Protein AF-A0A841F912-F1 (afdb_monomer)

Structure (mmCIF, N/CA/C/O backbone):
data_AF-A0A841F912-F1
#
_entry.id   AF-A0A841F912-F1
#
loop_
_atom_site.group_PDB
_atom_site.id
_atom_site.type_symbol
_atom_site.label_atom_id
_atom_site.label_alt_id
_atom_site.label_comp_id
_atom_site.label_asym_id
_atom_site.label_entity_id
_atom_site.label_seq_id
_atom_site.pdbx_PDB_ins_code
_atom_site.Cartn_x
_atom_site.Cartn_y
_atom_site.Cartn_z
_atom_site.occupancy
_atom_site.B_iso_or_equiv
_atom_site.auth_seq_id
_atom_site.auth_comp_id
_atom_site.auth_asym_id
_atom_site.auth_atom_id
_atom_site.pdbx_PDB_model_num
ATOM 1 N N . MET A 1 1 ? 6.051 -10.716 9.346 1.00 58.06 1 MET A N 1
ATOM 2 C CA . MET A 1 1 ? 5.480 -9.990 8.203 1.00 58.06 1 MET A CA 1
ATOM 3 C C . MET A 1 1 ? 5.192 -8.610 8.708 1.00 58.06 1 MET A C 1
ATOM 5 O O . MET A 1 1 ? 4.258 -8.440 9.481 1.00 58.06 1 MET A O 1
ATOM 9 N N . ASN A 1 2 ? 6.112 -7.705 8.409 1.00 71.25 2 ASN A N 1
ATOM 10 C CA . ASN A 1 2 ? 6.220 -6.432 9.113 1.00 71.25 2 ASN A CA 1
ATOM 11 C C . ASN A 1 2 ? 5.974 -5.250 8.165 1.00 71.25 2 ASN A C 1
ATOM 13 O O . ASN A 1 2 ? 5.731 -4.147 8.645 1.00 71.25 2 ASN A O 1
ATOM 17 N N . SER A 1 3 ? 5.999 -5.523 6.855 1.00 88.19 3 SER A N 1
ATOM 18 C CA . SER A 1 3 ? 5.771 -4.593 5.761 1.00 88.19 3 SER A CA 1
ATOM 19 C C . SER A 1 3 ? 4.832 -5.208 4.707 1.00 88.19 3 SER A C 1
ATOM 21 O O . SER A 1 3 ? 4.816 -6.430 4.503 1.00 88.19 3 SER A O 1
ATOM 23 N N . ILE A 1 4 ? 4.045 -4.345 4.065 1.00 94.56 4 ILE A N 1
ATOM 24 C CA . ILE A 1 4 ? 3.377 -4.557 2.780 1.00 94.56 4 ILE A CA 1
ATOM 25 C C . ILE A 1 4 ? 3.972 -3.552 1.793 1.00 94.56 4 ILE A C 1
ATOM 27 O O . ILE A 1 4 ? 3.880 -2.346 2.015 1.00 94.56 4 ILE A O 1
ATOM 31 N N . ILE A 1 5 ? 4.521 -4.040 0.686 1.00 97.00 5 ILE A N 1
ATOM 32 C CA . ILE A 1 5 ? 5.201 -3.227 -0.323 1.00 97.00 5 ILE A CA 1
ATOM 33 C C . ILE A 1 5 ? 4.323 -3.163 -1.569 1.00 97.00 5 ILE A C 1
ATOM 35 O O . ILE A 1 5 ? 3.805 -4.183 -2.026 1.00 97.00 5 ILE A O 1
ATOM 39 N N . ILE A 1 6 ? 4.153 -1.974 -2.142 1.00 97.69 6 ILE A N 1
ATOM 40 C CA . ILE A 1 6 ? 3.497 -1.815 -3.443 1.00 97.69 6 ILE A CA 1
ATOM 41 C C . ILE A 1 6 ? 4.567 -1.504 -4.477 1.00 97.69 6 ILE A C 1
ATOM 43 O O . ILE A 1 6 ? 5.243 -0.472 -4.419 1.00 97.69 6 ILE A O 1
ATOM 47 N N . LEU A 1 7 ? 4.699 -2.426 -5.424 1.00 97.62 7 LEU A N 1
ATOM 48 C CA . LEU A 1 7 ? 5.585 -2.302 -6.563 1.00 97.62 7 LEU A CA 1
ATOM 49 C C . LEU A 1 7 ? 4.854 -1.532 -7.661 1.00 97.62 7 LEU A C 1
ATOM 51 O O . LEU A 1 7 ? 3.793 -1.963 -8.122 1.00 97.62 7 LEU A O 1
ATOM 55 N N . LYS A 1 8 ? 5.435 -0.411 -8.091 1.00 97.31 8 LYS A N 1
ATOM 56 C CA . LYS A 1 8 ? 4.968 0.358 -9.253 1.00 97.31 8 LYS A CA 1
ATOM 57 C C . LYS A 1 8 ? 5.970 0.228 -10.390 1.00 97.31 8 LYS A C 1
ATOM 59 O O . LYS A 1 8 ? 7.159 0.012 -10.146 1.00 97.31 8 LYS A O 1
ATOM 64 N N . LYS A 1 9 ? 5.499 0.425 -11.621 1.00 95.69 9 LYS A N 1
ATOM 65 C CA . LYS A 1 9 ? 6.387 0.670 -12.763 1.00 95.69 9 LYS A CA 1
ATOM 66 C C . LYS A 1 9 ? 7.152 1.980 -12.548 1.00 95.69 9 LYS A C 1
ATOM 68 O O . LYS A 1 9 ? 6.556 2.964 -12.115 1.00 95.69 9 LYS A O 1
ATOM 73 N N . ILE A 1 10 ? 8.447 1.996 -12.856 1.00 95.00 10 ILE A N 1
ATOM 74 C CA . ILE A 1 10 ? 9.313 3.184 -12.865 1.00 95.00 10 ILE A CA 1
ATOM 75 C C . ILE A 1 10 ? 8.825 4.141 -13.959 1.00 95.00 10 ILE A C 1
ATOM 77 O O . ILE A 1 10 ? 8.721 5.352 -13.744 1.00 95.00 10 ILE A O 1
ATOM 81 N N . GLU A 1 11 ? 8.469 3.601 -15.128 1.00 91.38 11 GLU A N 1
ATOM 82 C CA . GLU A 1 11 ? 7.845 4.368 -16.203 1.00 91.38 11 GLU A CA 1
ATOM 83 C C . GLU A 1 11 ? 6.542 5.041 -15.727 1.00 91.38 11 GLU A C 1
ATOM 85 O O . GLU A 1 11 ? 5.613 4.395 -15.249 1.00 91.38 11 GLU A O 1
ATOM 90 N N . HIS A 1 12 ? 6.489 6.369 -15.870 1.00 85.69 12 HIS A N 1
ATOM 91 C CA . HIS A 1 12 ? 5.384 7.236 -15.433 1.00 85.69 12 HIS A CA 1
ATOM 92 C C . HIS A 1 12 ? 5.119 7.290 -13.914 1.00 85.69 12 HIS A C 1
ATOM 94 O O . HIS A 1 12 ? 4.101 7.858 -13.503 1.00 85.69 12 HIS A O 1
ATOM 100 N N . TYR A 1 13 ? 6.025 6.787 -13.069 1.00 95.12 13 TYR A N 1
ATOM 101 C CA . TYR A 1 13 ? 5.919 6.997 -11.627 1.00 95.12 13 TYR A CA 1
ATOM 102 C C . TYR A 1 13 ? 6.031 8.483 -11.258 1.00 95.12 13 TYR A C 1
ATOM 104 O O . TYR A 1 13 ? 6.940 9.190 -11.693 1.00 95.12 13 TYR A O 1
ATOM 112 N N . VAL A 1 14 ? 5.113 8.939 -10.406 1.00 94.19 14 VAL A N 1
ATOM 113 C CA . VAL A 1 14 ? 5.122 10.271 -9.793 1.00 94.19 14 VAL A CA 1
ATOM 114 C C . VAL A 1 14 ? 4.802 10.087 -8.304 1.00 94.19 14 VAL A C 1
ATOM 116 O O . VAL A 1 14 ? 3.692 9.634 -7.998 1.00 94.19 14 VAL A O 1
ATOM 119 N N . PRO A 1 15 ? 5.722 10.417 -7.376 1.00 94.56 15 PRO A N 1
ATOM 120 C CA . PRO A 1 15 ? 5.509 10.219 -5.941 1.00 94.56 15 PRO A CA 1
ATOM 121 C C . PRO A 1 15 ? 4.244 10.907 -5.423 1.00 94.56 15 PRO A C 1
ATOM 123 O O . PRO A 1 15 ? 3.453 10.300 -4.701 1.00 94.56 15 PRO A O 1
ATOM 126 N N . GLU A 1 16 ? 3.999 12.149 -5.847 1.00 93.31 16 GLU A N 1
ATOM 127 C CA . GLU A 1 16 ? 2.818 12.938 -5.486 1.00 93.31 16 GLU A CA 1
ATOM 128 C C . GLU A 1 16 ? 1.522 12.212 -5.852 1.00 93.31 16 GLU A C 1
ATOM 130 O O . GLU A 1 16 ? 0.616 12.116 -5.024 1.00 93.31 16 GLU A O 1
ATOM 135 N N . LYS A 1 17 ? 1.462 11.625 -7.055 1.00 94.88 17 LYS A N 1
ATOM 136 C CA . LYS A 1 17 ? 0.311 10.832 -7.497 1.00 94.88 17 LYS A CA 1
ATOM 137 C C . LYS A 1 17 ? 0.136 9.593 -6.617 1.00 94.88 17 LYS A C 1
ATOM 139 O O . LYS A 1 17 ? -0.973 9.324 -6.176 1.00 94.88 17 LYS A O 1
ATOM 144 N N . ALA A 1 18 ? 1.214 8.879 -6.289 1.00 95.06 18 ALA A N 1
ATOM 145 C CA . ALA A 1 18 ? 1.135 7.709 -5.413 1.00 95.06 18 ALA A CA 1
ATOM 146 C C . ALA A 1 18 ? 0.587 8.051 -4.009 1.00 95.06 18 ALA A C 1
ATOM 148 O O . ALA A 1 18 ? -0.163 7.263 -3.430 1.00 95.06 18 ALA A O 1
ATOM 149 N N . ILE A 1 19 ? 0.888 9.249 -3.495 1.00 95.88 19 ILE A N 1
ATOM 150 C CA . ILE A 1 19 ? 0.336 9.788 -2.240 1.00 95.88 19 ILE A CA 1
ATOM 151 C C . ILE A 1 19 ? -1.149 10.163 -2.385 1.00 95.88 19 ILE A C 1
ATOM 153 O O . ILE A 1 19 ? -1.934 9.952 -1.456 1.00 95.88 19 ILE A O 1
ATOM 157 N N . GLU A 1 20 ? -1.557 10.729 -3.522 1.00 96.56 20 GLU A N 1
ATOM 158 C CA . GLU A 1 20 ? -2.967 11.010 -3.833 1.00 96.56 20 GLU A CA 1
ATOM 159 C C . GLU A 1 20 ? -3.788 9.717 -3.958 1.00 96.56 20 GLU A C 1
ATOM 161 O O . GLU A 1 20 ? -4.859 9.616 -3.350 1.00 96.56 20 GLU A O 1
ATOM 166 N N . ASP A 1 21 ? -3.253 8.708 -4.649 1.00 96.31 21 ASP A N 1
ATOM 167 C CA . ASP A 1 21 ? -3.828 7.365 -4.768 1.00 96.31 21 ASP A CA 1
ATOM 168 C C . ASP A 1 21 ? -4.000 6.725 -3.372 1.00 96.31 21 ASP A C 1
ATOM 170 O O . ASP A 1 21 ? -5.076 6.211 -3.055 1.00 96.31 21 ASP A O 1
ATOM 174 N N . PHE A 1 22 ? -2.996 6.845 -2.487 1.00 94.62 22 PHE A N 1
ATOM 175 C CA . PHE A 1 22 ? -3.077 6.421 -1.077 1.00 94.62 22 PHE A CA 1
ATOM 176 C C . PHE A 1 22 ? -4.207 7.117 -0.312 1.00 94.62 22 PHE A C 1
ATOM 178 O O . PHE A 1 22 ? -5.027 6.458 0.328 1.00 94.62 22 PHE A O 1
ATOM 185 N N . LYS A 1 23 ? -4.283 8.451 -0.376 1.00 97.56 23 LYS A N 1
ATOM 186 C CA . LYS A 1 23 ? -5.322 9.227 0.327 1.00 97.56 23 LYS A CA 1
ATOM 187 C C . LYS A 1 23 ? -6.725 8.842 -0.143 1.00 97.56 23 LYS A C 1
ATOM 189 O O . LYS A 1 23 ? -7.624 8.688 0.680 1.00 97.56 23 LYS A O 1
ATOM 194 N N . LYS A 1 24 ? -6.898 8.648 -1.451 1.00 98.31 24 LYS A N 1
ATOM 195 C CA . LYS A 1 24 ? -8.163 8.246 -2.078 1.00 98.31 24 LYS A CA 1
ATOM 196 C C . LYS A 1 24 ? -8.573 6.818 -1.700 1.00 98.31 24 LYS A C 1
ATOM 198 O O . LYS A 1 24 ? -9.746 6.580 -1.418 1.00 98.31 24 LYS A O 1
ATOM 203 N N . ALA A 1 25 ? -7.624 5.882 -1.662 1.00 98.19 25 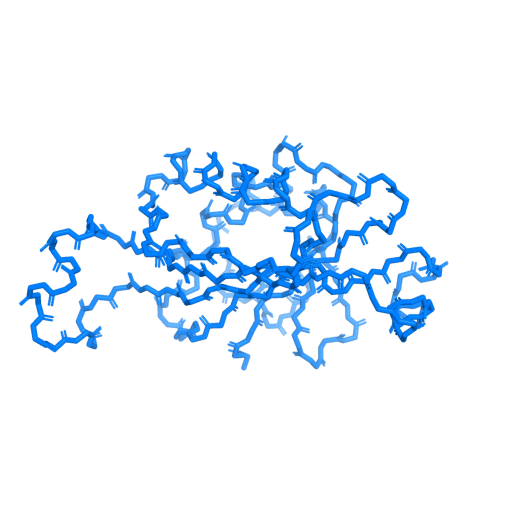ALA A N 1
ATOM 204 C CA . ALA A 1 25 ? -7.861 4.512 -1.207 1.00 98.19 25 ALA A CA 1
ATOM 205 C C . ALA A 1 25 ? -8.245 4.465 0.281 1.00 98.19 25 ALA A C 1
ATOM 207 O O . ALA A 1 25 ? -9.188 3.768 0.652 1.00 98.19 25 ALA A O 1
ATOM 208 N N . ALA A 1 26 ? -7.572 5.257 1.121 1.00 98.06 26 ALA A N 1
ATOM 209 C CA . ALA A 1 26 ? -7.879 5.375 2.543 1.00 98.06 26 ALA A CA 1
ATOM 210 C C . ALA A 1 26 ? -9.298 5.925 2.785 1.00 98.06 26 ALA A C 1
ATOM 212 O O . ALA A 1 26 ? -10.073 5.298 3.506 1.00 98.06 26 ALA A O 1
ATOM 213 N N . ASP A 1 27 ? -9.681 7.019 2.117 1.00 98.12 27 ASP A N 1
ATOM 214 C CA . ASP A 1 27 ? -11.025 7.612 2.212 1.00 98.12 27 ASP A CA 1
ATOM 215 C C . ASP A 1 27 ? -12.134 6.613 1.826 1.00 98.12 27 ASP A C 1
ATOM 217 O O . ASP A 1 27 ? -13.052 6.355 2.614 1.00 98.12 27 ASP A O 1
ATOM 221 N N . LYS A 1 28 ? -11.986 5.951 0.667 1.00 98.38 28 LYS A N 1
ATOM 222 C CA . LYS A 1 28 ? -12.876 4.862 0.220 1.00 98.38 28 LYS A CA 1
ATOM 223 C C . LYS A 1 28 ? -12.960 3.715 1.226 1.00 98.38 28 LYS A C 1
ATOM 225 O O . LYS A 1 28 ? -14.035 3.157 1.432 1.00 98.38 28 LYS A O 1
ATOM 230 N N . ALA A 1 29 ? -11.838 3.362 1.851 1.00 97.94 29 ALA A N 1
ATOM 231 C CA . ALA A 1 29 ? -11.770 2.301 2.848 1.00 97.94 29 ALA A CA 1
ATOM 232 C C . ALA A 1 29 ? -12.291 2.737 4.229 1.00 97.94 29 ALA A C 1
ATOM 234 O O . ALA A 1 29 ? -12.344 1.896 5.128 1.00 97.94 29 ALA A O 1
ATOM 235 N N . HIS A 1 30 ? -12.692 4.002 4.410 1.00 97.69 30 HIS A N 1
ATOM 236 C CA . HIS A 1 30 ? -13.020 4.631 5.695 1.00 97.69 30 HIS A CA 1
ATOM 237 C C . HIS A 1 30 ? -11.867 4.540 6.709 1.00 97.69 30 HIS A C 1
ATOM 239 O O . HIS A 1 30 ? -12.046 4.113 7.851 1.00 97.69 30 HIS A O 1
ATOM 245 N N . ILE A 1 31 ? -10.673 4.912 6.249 1.00 97.88 31 ILE A N 1
ATOM 246 C CA . ILE A 1 31 ? -9.410 4.941 6.989 1.00 97.88 31 ILE A CA 1
ATOM 247 C C . ILE A 1 31 ? -8.817 6.344 6.841 1.00 97.88 31 ILE A C 1
ATOM 249 O O . ILE A 1 31 ? -8.796 6.921 5.755 1.00 97.88 31 ILE A O 1
ATOM 253 N N . TYR A 1 32 ? -8.319 6.913 7.932 1.00 98.19 32 TYR A N 1
ATOM 254 C CA . TYR A 1 32 ? -7.740 8.248 7.929 1.00 98.19 32 TYR A CA 1
ATOM 255 C C . TYR A 1 32 ? -6.282 8.200 7.463 1.00 98.19 32 TYR A C 1
ATOM 257 O O . TYR A 1 32 ? -5.446 7.568 8.105 1.00 98.19 32 TYR A O 1
ATOM 265 N N . CYS A 1 33 ? -5.965 8.898 6.369 1.00 97.94 33 CYS A N 1
ATOM 266 C CA . CYS A 1 33 ? -4.590 9.162 5.942 1.00 97.94 33 CYS A CA 1
ATOM 267 C C . CYS A 1 33 ? -4.122 10.495 6.552 1.00 97.94 33 CYS A C 1
ATOM 269 O O . CYS A 1 33 ? -4.539 11.571 6.118 1.00 97.94 33 CYS A O 1
ATOM 271 N N . ILE A 1 34 ? -3.302 10.415 7.599 1.00 97.75 34 ILE A N 1
ATOM 272 C CA . ILE A 1 34 ? -2.922 11.524 8.488 1.00 97.75 34 ILE A CA 1
ATOM 273 C C . ILE A 1 34 ? -1.404 11.659 8.600 1.00 97.75 34 ILE A C 1
ATOM 275 O O . ILE A 1 34 ? -0.659 10.777 8.170 1.00 97.75 34 ILE A O 1
ATOM 279 N N . LEU A 1 35 ? -0.935 12.762 9.194 1.00 96.75 35 LEU A N 1
ATOM 280 C CA . LEU A 1 35 ? 0.487 13.025 9.455 1.00 96.75 35 LEU A CA 1
ATOM 281 C C . LEU A 1 35 ? 1.386 13.000 8.205 1.00 96.75 35 LEU A C 1
ATOM 283 O O . LEU A 1 35 ? 2.597 12.842 8.338 1.00 96.75 35 LEU A O 1
ATOM 287 N N . VAL A 1 36 ? 0.812 13.169 7.008 1.00 97.31 36 VAL A N 1
ATOM 288 C CA . VAL A 1 36 ? 1.548 13.083 5.739 1.00 97.31 36 VAL A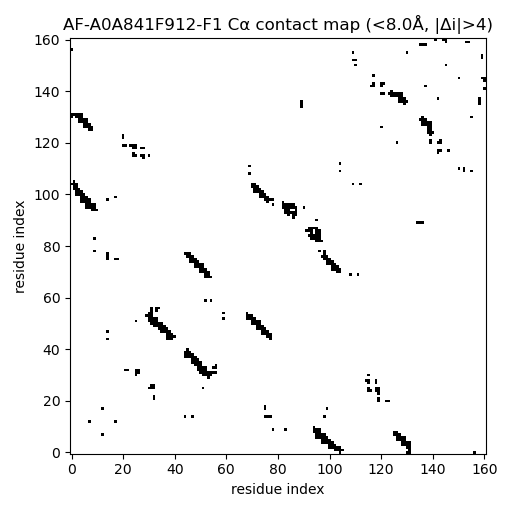 CA 1
ATOM 289 C C . VAL A 1 36 ? 2.573 14.215 5.641 1.00 97.31 36 VAL A C 1
ATOM 291 O O . VAL A 1 36 ? 2.201 15.391 5.626 1.00 97.31 36 VAL A O 1
ATOM 294 N N . LYS A 1 37 ? 3.858 13.867 5.541 1.00 96.62 37 LYS A N 1
ATOM 295 C CA . LYS A 1 37 ? 4.977 14.807 5.373 1.00 96.62 37 LYS A CA 1
ATOM 296 C C . LYS A 1 37 ? 5.769 14.436 4.134 1.00 96.62 37 LYS A C 1
ATOM 298 O O . LYS A 1 37 ? 6.137 13.281 3.961 1.00 96.62 37 LYS A O 1
ATOM 303 N N . LEU A 1 38 ? 6.061 15.430 3.304 1.00 95.62 38 LEU A N 1
ATOM 304 C CA . LEU A 1 38 ? 6.829 15.267 2.074 1.00 95.62 38 LEU A CA 1
ATOM 305 C C . LEU A 1 38 ? 8.137 16.046 2.194 1.00 95.62 38 LEU A C 1
ATOM 307 O O . LEU A 1 38 ? 8.145 17.174 2.698 1.00 95.62 38 LEU A O 1
ATOM 311 N N . LYS A 1 39 ? 9.239 15.447 1.747 1.00 96.00 39 LYS A N 1
ATOM 312 C CA . LYS A 1 39 ? 10.578 16.031 1.789 1.00 96.00 39 LYS A CA 1
ATOM 313 C C . LYS A 1 39 ? 11.075 16.273 0.369 1.00 96.00 39 LYS A C 1
ATOM 315 O O . LYS A 1 39 ? 11.072 15.361 -0.452 1.00 96.00 39 LYS A O 1
ATOM 320 N N . TYR A 1 40 ? 11.564 17.484 0.129 1.00 95.56 40 TYR A N 1
ATOM 321 C CA . TYR A 1 40 ? 12.089 17.937 -1.156 1.00 95.56 40 TYR A CA 1
ATOM 322 C C . TYR A 1 40 ? 13.494 18.531 -0.998 1.00 95.56 40 TYR A C 1
ATOM 324 O O . TYR A 1 40 ? 13.849 19.014 0.081 1.00 95.56 40 TYR A O 1
ATOM 332 N N . ASP A 1 41 ? 14.264 18.518 -2.082 1.00 93.81 41 ASP A N 1
ATOM 333 C CA . ASP A 1 41 ? 15.479 19.312 -2.278 1.00 93.81 41 ASP A CA 1
ATOM 334 C C . ASP A 1 41 ? 15.282 20.199 -3.518 1.00 93.81 41 ASP A C 1
ATOM 336 O O . ASP A 1 41 ? 15.307 19.730 -4.657 1.00 93.81 41 ASP A O 1
ATOM 340 N N . GLY A 1 42 ? 14.958 21.476 -3.294 1.00 93.19 42 GLY A N 1
ATOM 341 C CA . GLY A 1 42 ? 14.383 22.327 -4.339 1.00 93.19 42 GLY A CA 1
ATOM 342 C C . GLY A 1 42 ? 13.056 21.749 -4.846 1.00 93.19 42 GLY A C 1
ATOM 343 O O . GLY A 1 42 ? 12.166 21.470 -4.046 1.00 93.19 42 GLY A O 1
ATOM 344 N N . ASP A 1 43 ? 12.954 21.541 -6.159 1.00 90.19 43 ASP A N 1
ATOM 345 C CA . ASP A 1 43 ? 11.795 20.908 -6.809 1.00 90.19 43 ASP A CA 1
ATOM 346 C C . ASP A 1 43 ? 11.904 19.365 -6.870 1.00 90.19 43 ASP A C 1
ATOM 348 O O . ASP A 1 43 ? 10.990 18.695 -7.347 1.00 90.19 43 ASP A O 1
ATOM 352 N N . MET A 1 44 ? 13.015 18.769 -6.412 1.00 90.50 44 MET A N 1
ATOM 353 C CA . MET A 1 44 ? 13.226 17.317 -6.447 1.00 90.50 44 MET A CA 1
ATOM 354 C C . MET A 1 44 ? 12.614 16.645 -5.213 1.00 90.50 44 MET A C 1
ATOM 356 O O . MET A 1 44 ? 13.043 16.894 -4.086 1.00 90.50 44 MET A O 1
ATOM 360 N N . PHE A 1 45 ? 11.654 15.742 -5.418 1.00 93.75 45 PHE A N 1
ATOM 361 C CA . PHE A 1 45 ? 11.133 14.878 -4.356 1.00 93.75 45 PHE A CA 1
ATOM 362 C C . PHE A 1 45 ? 12.231 13.946 -3.816 1.00 93.75 45 PHE A C 1
ATOM 364 O O . PHE A 1 45 ? 12.964 13.315 -4.582 1.00 93.75 45 PHE A O 1
ATOM 371 N N . LEU A 1 46 ? 12.336 13.845 -2.489 1.00 93.25 46 LEU A N 1
ATOM 372 C CA . LEU A 1 46 ? 13.256 12.931 -1.807 1.00 93.25 46 LEU A CA 1
ATOM 373 C C . LEU A 1 46 ? 12.527 11.708 -1.247 1.00 93.25 46 LEU A C 1
ATOM 375 O O . LEU A 1 46 ? 12.929 10.581 -1.507 1.00 93.25 46 LEU A O 1
ATOM 379 N N . THR A 1 47 ? 11.494 11.938 -0.437 1.00 95.19 47 THR A N 1
ATOM 380 C CA . THR A 1 47 ? 10.720 10.892 0.247 1.00 95.19 47 THR A CA 1
ATOM 381 C C . THR A 1 47 ? 9.439 11.492 0.830 1.00 95.19 47 THR A C 1
ATOM 383 O O . THR A 1 47 ? 9.378 12.695 1.110 1.00 95.19 47 THR A O 1
ATOM 386 N N . GLY A 1 48 ? 8.419 10.663 1.024 1.00 96.25 48 GLY A N 1
ATOM 387 C CA . GLY A 1 48 ? 7.218 10.993 1.779 1.00 96.25 48 GLY A CA 1
ATOM 388 C C . GLY A 1 48 ? 6.987 9.972 2.884 1.00 96.25 48 GLY A C 1
ATOM 389 O O . GLY A 1 48 ? 7.291 8.800 2.715 1.00 96.25 48 GLY A O 1
ATOM 390 N N . GLU A 1 49 ? 6.414 10.406 3.997 1.00 97.38 49 GLU A N 1
ATOM 391 C CA . GLU A 1 49 ? 5.962 9.536 5.086 1.00 97.38 49 GLU A CA 1
ATOM 392 C C . GLU A 1 49 ? 4.522 9.894 5.471 1.00 97.38 49 GLU A C 1
ATOM 394 O O . GLU A 1 49 ? 4.062 11.019 5.240 1.00 97.38 49 GLU A O 1
ATOM 399 N N . GLY A 1 50 ? 3.801 8.962 6.087 1.00 97.25 50 GLY A N 1
ATOM 400 C CA . GLY A 1 50 ? 2.469 9.214 6.626 1.00 97.25 50 GLY A CA 1
ATOM 401 C C . GLY A 1 50 ? 1.965 8.102 7.537 1.00 97.25 50 GLY A C 1
ATOM 402 O O . GLY A 1 50 ? 2.689 7.180 7.916 1.00 97.25 50 GLY A O 1
ATOM 403 N N . THR A 1 51 ? 0.702 8.203 7.941 1.00 97.19 51 THR A N 1
ATOM 404 C CA . THR A 1 51 ? 0.045 7.213 8.798 1.00 97.19 51 THR A CA 1
ATOM 405 C C . THR A 1 51 ? -1.371 6.936 8.305 1.00 97.19 51 THR A C 1
ATOM 407 O O . THR A 1 51 ? -2.141 7.862 8.057 1.00 97.19 51 THR A O 1
ATOM 410 N N . LEU A 1 52 ? -1.719 5.658 8.180 1.00 97.31 52 LEU A N 1
ATOM 411 C CA . LEU A 1 52 ? -3.091 5.178 8.024 1.00 97.31 52 LEU A CA 1
ATOM 412 C C . LEU A 1 52 ? -3.628 4.841 9.419 1.00 97.31 52 LEU A C 1
ATOM 414 O O . LEU A 1 52 ? -2.953 4.130 10.155 1.00 97.31 52 LEU A O 1
ATOM 418 N N . SER A 1 53 ? -4.805 5.329 9.813 1.00 96.75 53 SER A N 1
ATOM 419 C CA . SER A 1 53 ? -5.372 5.066 11.147 1.00 96.75 53 SER A CA 1
ATOM 420 C C . SER A 1 53 ? -6.894 4.930 11.134 1.00 96.75 53 SER A C 1
ATOM 422 O O . SER A 1 53 ? -7.573 5.462 10.258 1.00 96.75 53 SER A O 1
ATOM 424 N N . GLU A 1 54 ? -7.452 4.223 12.119 1.00 96.50 54 GLU A N 1
ATOM 425 C CA . GLU A 1 54 ? -8.907 4.143 12.326 1.00 96.50 54 GLU A CA 1
ATOM 426 C C . GLU A 1 54 ? -9.521 5.424 12.926 1.00 96.50 54 GLU A C 1
ATOM 428 O O . GLU A 1 54 ? -10.743 5.554 12.963 1.00 96.50 54 GLU A O 1
ATOM 433 N N . VAL A 1 55 ? -8.693 6.385 13.358 1.00 97.19 55 VAL A N 1
ATOM 434 C CA 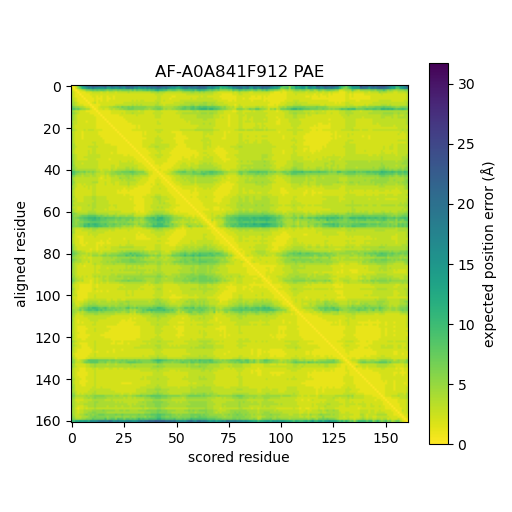. VAL A 1 55 ? -9.121 7.678 13.918 1.00 97.19 55 VAL A CA 1
ATOM 435 C C . VAL A 1 55 ? -8.458 8.870 13.219 1.00 97.19 55 VAL A C 1
ATOM 437 O O . VAL A 1 55 ? -7.382 8.747 12.636 1.00 97.19 55 VAL A O 1
ATOM 440 N N . ASP A 1 56 ? -9.095 10.042 13.304 1.00 97.50 56 ASP A N 1
ATOM 441 C CA . ASP A 1 56 ? -8.573 11.289 12.735 1.00 97.50 56 ASP A CA 1
ATOM 442 C C . ASP A 1 56 ? -7.273 11.776 13.404 1.00 97.50 56 ASP A C 1
ATOM 444 O O . ASP A 1 56 ? -6.857 11.291 14.455 1.00 97.50 56 ASP A O 1
ATOM 448 N N . GLU A 1 57 ? -6.617 12.780 12.813 1.00 97.44 57 GLU A N 1
ATOM 449 C CA . GLU A 1 57 ? -5.321 13.278 13.297 1.00 97.44 57 GLU A CA 1
ATOM 450 C C . GLU A 1 57 ? -5.378 13.940 14.690 1.00 97.44 57 GLU A C 1
ATOM 452 O O . GLU A 1 57 ? -4.344 14.057 15.351 1.00 97.44 57 GLU A O 1
ATOM 457 N N . PHE A 1 58 ? -6.554 14.394 15.135 1.00 97.19 58 PHE A N 1
ATOM 458 C CA . PHE A 1 58 ? -6.750 15.036 16.441 1.00 97.19 58 PHE A CA 1
ATOM 459 C C . PHE A 1 58 ? -6.976 14.014 17.569 1.00 97.19 58 PHE A C 1
ATOM 461 O O . PHE A 1 58 ? -6.614 14.258 18.726 1.00 97.19 58 PHE A O 1
ATOM 468 N N . THR A 1 59 ? -7.550 12.864 17.225 1.00 97.38 59 THR A N 1
ATOM 469 C CA . THR A 1 59 ? -7.793 11.709 18.101 1.00 97.38 59 THR A CA 1
ATOM 470 C C . THR A 1 59 ? -6.577 10.772 18.122 1.00 97.38 59 THR A C 1
ATOM 472 O O . THR A 1 59 ? -6.117 10.324 19.179 1.00 97.38 59 THR A O 1
ATOM 475 N N . PHE A 1 60 ? -5.915 10.610 16.974 1.00 96.81 60 PHE A N 1
ATOM 476 C CA . PHE A 1 60 ? -4.464 10.448 16.951 1.00 96.81 60 PHE A CA 1
ATOM 477 C C . PHE A 1 60 ? -3.802 11.698 17.568 1.00 96.81 60 PHE A C 1
ATOM 479 O O . PHE A 1 60 ? -4.472 12.660 17.903 1.00 96.81 60 PHE A O 1
ATOM 486 N N . LYS A 1 61 ? -2.493 11.696 17.841 1.00 96.00 61 LYS A N 1
ATOM 487 C CA . LYS A 1 61 ? -1.856 12.661 18.776 1.00 96.00 61 LYS A CA 1
ATOM 488 C C . LYS A 1 61 ? -2.414 12.601 20.219 1.00 96.00 61 LYS A C 1
ATOM 490 O O . LYS A 1 61 ? -1.662 12.154 21.072 1.00 96.00 61 LYS A O 1
ATOM 495 N N . SER A 1 62 ? -3.677 12.953 20.496 1.00 95.75 62 SER A N 1
ATOM 496 C CA . SER A 1 62 ? -4.245 13.084 21.859 1.00 95.75 62 SER A CA 1
ATOM 497 C C . SER A 1 62 ? -4.298 11.792 22.684 1.00 95.75 62 SER A C 1
ATOM 499 O O . SER A 1 62 ? -4.065 11.844 23.888 1.00 95.75 62 SER A O 1
ATOM 501 N N . VAL A 1 63 ? -4.558 10.633 22.068 1.00 94.38 63 VAL A N 1
ATOM 502 C CA . VAL A 1 63 ? -4.449 9.333 22.758 1.00 94.38 63 VAL A CA 1
ATOM 503 C C . VAL A 1 63 ? -2.991 9.072 23.163 1.00 94.38 63 VAL A C 1
ATOM 505 O O . VAL A 1 63 ? -2.143 8.908 22.287 1.00 94.38 63 VAL A O 1
ATOM 508 N N . GLU A 1 64 ? -2.700 9.002 24.464 1.00 89.94 64 GLU A N 1
ATOM 509 C CA . GLU A 1 64 ? -1.337 8.781 24.982 1.00 89.94 64 GLU A CA 1
ATOM 510 C C . GLU A 1 64 ? -0.775 7.407 24.589 1.00 89.94 64 GLU A C 1
ATOM 512 O O . GLU A 1 64 ? 0.355 7.305 24.112 1.00 89.94 64 GLU A O 1
ATOM 517 N N . ASN A 1 65 ? -1.575 6.348 24.749 1.00 89.44 65 ASN A N 1
ATOM 518 C CA . ASN A 1 65 ? -1.174 4.982 24.432 1.00 89.44 65 ASN A CA 1
ATOM 519 C C . ASN A 1 65 ? -1.682 4.549 23.050 1.00 89.44 65 ASN A C 1
ATOM 521 O O . ASN A 1 65 ? -2.858 4.241 22.873 1.00 89.44 65 ASN A O 1
ATOM 525 N N . LYS A 1 66 ? -0.783 4.485 22.064 1.00 89.25 66 LYS A N 1
ATOM 526 C CA . LYS A 1 66 ? -1.128 4.069 20.697 1.00 89.25 66 LYS A CA 1
ATOM 527 C C . LYS A 1 66 ? -1.336 2.559 20.521 1.00 89.25 66 LYS A C 1
ATOM 529 O O . LYS A 1 66 ? -1.763 2.171 19.440 1.00 89.25 66 LYS A O 1
ATOM 534 N N . SER A 1 67 ? -1.082 1.704 21.525 1.00 85.12 67 SER A N 1
ATOM 535 C CA . SER A 1 67 ? -1.301 0.249 21.369 1.00 85.12 67 SER A CA 1
ATOM 536 C C . SER A 1 67 ? -2.750 -0.112 21.061 1.00 85.12 67 SER A C 1
ATOM 538 O O . SER A 1 67 ? -2.992 -1.096 20.366 1.00 85.12 67 SER A O 1
ATOM 540 N N . ASP A 1 68 ? -3.675 0.701 21.570 1.00 86.56 68 ASP A N 1
ATOM 541 C CA . ASP A 1 68 ? -5.118 0.457 21.551 1.00 86.56 68 ASP A CA 1
ATOM 542 C C . ASP A 1 68 ? -5.778 0.984 20.263 1.00 86.56 68 ASP A C 1
ATOM 544 O O . ASP A 1 68 ? -6.984 0.832 20.086 1.00 86.56 68 ASP A O 1
ATOM 548 N N . LEU A 1 69 ? -4.987 1.606 19.377 1.00 92.31 69 LEU A N 1
ATOM 549 C CA . LEU A 1 69 ? -5.401 2.071 18.059 1.00 92.31 69 LEU A CA 1
ATOM 550 C C . LEU A 1 69 ? -4.818 1.176 16.965 1.00 92.31 69 LEU A C 1
ATOM 552 O O . LEU A 1 69 ? -3.634 0.820 16.993 1.00 92.31 69 LEU A O 1
ATOM 556 N N . LYS A 1 70 ? -5.628 0.923 15.941 1.00 94.56 70 LYS A N 1
ATOM 557 C CA . LYS A 1 70 ? -5.187 0.374 14.660 1.00 94.56 70 LYS A CA 1
ATOM 558 C C . LYS A 1 70 ? -4.593 1.488 13.813 1.00 94.56 70 LYS A C 1
ATOM 560 O O . LYS A 1 70 ? -5.277 2.455 13.450 1.00 94.56 70 LYS A O 1
ATOM 565 N N . TYR A 1 71 ? -3.308 1.366 13.510 1.00 95.12 71 TYR A N 1
ATOM 566 C CA . TYR A 1 71 ? -2.617 2.280 12.614 1.00 95.12 71 TYR A CA 1
ATOM 567 C C . TYR A 1 71 ? -1.395 1.621 11.975 1.00 95.12 71 TYR A C 1
ATOM 569 O O . TYR A 1 71 ? -0.780 0.735 12.559 1.00 95.12 71 TYR A O 1
ATOM 577 N N . PHE A 1 72 ? -1.027 2.117 10.799 1.00 95.50 72 PHE A N 1
ATOM 578 C CA . PHE A 1 72 ? 0.151 1.704 10.043 1.00 95.50 72 PHE A CA 1
ATOM 579 C C . PHE A 1 72 ? 0.918 2.952 9.624 1.00 95.50 72 PHE A C 1
ATOM 581 O O . PHE A 1 72 ? 0.303 3.964 9.274 1.00 95.50 72 PHE A O 1
ATOM 588 N N . THR A 1 73 ? 2.243 2.901 9.644 1.00 96.06 73 THR A N 1
ATOM 589 C CA . THR A 1 73 ? 3.065 3.934 8.998 1.00 96.06 73 THR A CA 1
ATOM 590 C C . THR A 1 73 ? 3.260 3.563 7.540 1.00 96.06 73 THR A C 1
ATOM 592 O O . THR A 1 73 ? 3.243 2.384 7.201 1.00 96.06 73 THR A O 1
ATOM 595 N N . PHE A 1 74 ? 3.433 4.550 6.668 1.00 97.06 74 PHE A N 1
ATOM 596 C CA . PHE A 1 74 ? 3.834 4.277 5.294 1.00 97.06 74 PHE A CA 1
ATOM 597 C C . PHE A 1 74 ? 4.901 5.251 4.817 1.00 97.06 74 PHE A C 1
ATOM 599 O O . PHE A 1 74 ? 4.904 6.416 5.221 1.00 97.06 74 PHE A O 1
ATOM 606 N N . ASN A 1 75 ? 5.758 4.763 3.928 1.00 97.06 75 ASN A N 1
ATOM 607 C CA . ASN A 1 75 ? 6.790 5.518 3.238 1.00 97.06 75 ASN A CA 1
ATOM 608 C C . ASN A 1 75 ? 6.493 5.539 1.732 1.00 97.06 75 ASN A C 1
ATOM 610 O O . ASN A 1 75 ? 5.945 4.587 1.174 1.00 97.06 75 ASN A O 1
ATOM 614 N N . VAL A 1 76 ? 6.854 6.641 1.081 1.00 97.06 76 VAL A N 1
ATOM 615 C CA . VAL A 1 76 ? 6.784 6.849 -0.366 1.00 97.06 76 VAL A CA 1
ATOM 616 C C . VAL A 1 76 ? 8.188 7.151 -0.855 1.00 97.06 76 VAL A C 1
ATOM 618 O O . VAL A 1 76 ? 8.794 8.159 -0.471 1.00 97.06 76 VAL A O 1
ATOM 621 N N . ASN A 1 77 ? 8.701 6.269 -1.699 1.00 95.25 77 ASN A N 1
ATOM 622 C CA . ASN A 1 77 ? 10.073 6.303 -2.168 1.00 95.25 77 ASN A CA 1
ATOM 623 C C . ASN A 1 77 ? 10.168 7.048 -3.500 1.00 95.25 77 ASN A C 1
ATOM 625 O O . ASN A 1 77 ? 9.222 7.090 -4.293 1.00 95.25 77 ASN A O 1
ATOM 629 N N . ARG A 1 78 ? 11.325 7.659 -3.747 1.00 94.62 78 ARG A N 1
ATOM 630 C CA . ARG A 1 78 ? 11.719 8.086 -5.093 1.00 94.62 78 ARG A CA 1
ATOM 631 C C . ARG A 1 78 ? 12.369 6.915 -5.829 1.00 94.62 78 ARG A C 1
ATOM 633 O O . ARG A 1 78 ? 12.783 5.948 -5.201 1.00 94.62 78 ARG A O 1
ATOM 640 N N . ILE A 1 79 ? 12.500 7.047 -7.143 1.00 94.62 79 ILE A N 1
ATOM 641 C CA . ILE A 1 79 ? 13.360 6.167 -7.939 1.00 94.62 79 ILE A CA 1
ATOM 642 C C . ILE A 1 79 ? 14.821 6.530 -7.633 1.00 94.62 79 ILE A C 1
ATOM 644 O O . ILE A 1 79 ? 15.188 7.708 -7.693 1.00 94.62 79 ILE A O 1
ATOM 648 N N . GLU A 1 80 ? 15.641 5.530 -7.324 1.00 91.94 80 GLU A N 1
ATOM 649 C CA . GLU A 1 80 ? 17.099 5.629 -7.168 1.00 91.94 80 GLU A CA 1
ATOM 650 C C . GLU A 1 80 ? 17.816 4.721 -8.193 1.00 91.94 80 GLU A C 1
ATOM 652 O O . GLU A 1 80 ? 17.170 4.038 -8.988 1.00 91.94 80 GLU A O 1
ATOM 657 N N . GLU A 1 81 ? 19.152 4.753 -8.251 1.00 88.25 81 GLU A N 1
ATOM 658 C CA . GLU A 1 81 ? 19.933 4.005 -9.262 1.00 88.25 81 GLU A CA 1
ATOM 659 C C . GLU A 1 81 ? 19.748 2.481 -9.142 1.00 88.25 81 GLU A C 1
ATOM 661 O O . GLU A 1 81 ? 19.717 1.777 -10.148 1.00 88.25 81 GLU A O 1
ATOM 666 N N . ASP A 1 82 ? 19.554 1.990 -7.919 1.00 89.88 82 ASP A N 1
ATOM 667 C CA . ASP A 1 82 ? 19.293 0.593 -7.567 1.00 89.88 82 ASP A CA 1
ATOM 668 C C . ASP A 1 82 ? 17.805 0.198 -7.643 1.00 89.88 82 ASP A C 1
ATOM 670 O O . ASP A 1 82 ? 17.457 -0.941 -7.342 1.00 89.88 82 ASP A O 1
ATOM 674 N N . SER A 1 83 ? 16.914 1.106 -8.065 1.00 93.50 83 SER A N 1
ATOM 675 C CA . SER A 1 83 ? 15.495 0.790 -8.289 1.00 93.50 83 SER A CA 1
ATOM 676 C C . SER A 1 83 ? 15.256 -0.047 -9.548 1.00 93.50 83 SER A C 1
ATOM 678 O O . SER A 1 83 ? 14.338 -0.867 -9.568 1.00 93.50 83 SER A O 1
ATOM 680 N N . LEU A 1 84 ? 16.071 0.136 -10.590 1.00 92.06 84 LEU A N 1
ATOM 681 C CA . LEU A 1 84 ? 15.996 -0.642 -11.831 1.00 92.06 84 LEU A CA 1
ATOM 682 C C . LEU A 1 84 ? 16.414 -2.100 -11.578 1.00 92.06 84 LEU A C 1
ATOM 684 O O . LEU A 1 84 ? 17.352 -2.336 -10.823 1.00 92.06 84 LEU A O 1
ATOM 688 N N . ASP A 1 85 ? 15.734 -3.069 -12.202 1.00 91.50 85 ASP A N 1
ATOM 689 C CA . ASP A 1 85 ? 16.001 -4.521 -12.069 1.00 91.50 85 ASP A CA 1
ATOM 690 C C . ASP A 1 85 ? 15.776 -5.107 -10.645 1.00 91.50 85 ASP A C 1
ATOM 692 O O . ASP A 1 85 ? 15.821 -6.321 -10.441 1.00 91.50 85 ASP A O 1
ATOM 696 N N . SER A 1 86 ? 15.440 -4.272 -9.651 1.00 93.62 86 SER A N 1
ATOM 697 C CA . SER A 1 86 ? 15.334 -4.655 -8.230 1.00 93.62 86 SER A CA 1
ATOM 698 C C . SER A 1 86 ? 14.328 -5.777 -7.930 1.00 93.62 86 SER A C 1
ATOM 700 O O . SER A 1 86 ? 14.530 -6.557 -6.994 1.00 93.62 86 SER A O 1
ATOM 702 N N . PHE A 1 87 ? 13.274 -5.905 -8.745 1.00 95.31 87 PHE A N 1
ATOM 703 C CA . PHE A 1 87 ? 12.235 -6.932 -8.602 1.00 95.31 87 PHE A CA 1
ATOM 704 C C . PHE A 1 87 ? 12.103 -7.898 -9.785 1.00 95.31 87 PHE A C 1
ATOM 706 O O . PHE A 1 87 ? 11.206 -8.740 -9.762 1.00 95.31 87 PHE A O 1
ATOM 713 N N . THR A 1 88 ? 12.998 -7.884 -10.778 1.00 95.81 88 THR A N 1
ATOM 714 C CA . THR A 1 88 ? 12.900 -8.765 -11.966 1.00 95.81 88 THR A CA 1
ATOM 715 C C . THR A 1 88 ? 12.858 -10.247 -11.607 1.00 95.81 88 THR A C 1
ATOM 717 O O . THR A 1 88 ? 12.150 -11.029 -12.239 1.00 95.81 88 THR A O 1
ATOM 720 N N . TRP A 1 89 ? 13.567 -10.646 -10.549 1.00 95.50 89 TRP A N 1
ATOM 721 C CA . TRP A 1 89 ? 13.544 -12.012 -10.018 1.00 95.50 89 TRP A CA 1
ATOM 722 C C . TRP A 1 89 ? 12.130 -12.476 -9.613 1.00 95.50 89 TRP A C 1
ATOM 724 O O . TRP A 1 89 ? 11.829 -13.664 -9.713 1.00 95.50 89 TRP A O 1
ATOM 734 N N . LEU A 1 90 ? 11.261 -11.540 -9.217 1.00 95.75 90 LEU A N 1
ATOM 735 C CA . LEU A 1 90 ? 9.881 -11.751 -8.779 1.00 95.75 90 LEU A CA 1
ATOM 736 C C . LEU A 1 90 ? 8.869 -11.503 -9.913 1.00 95.75 90 LEU A C 1
ATOM 738 O O . LEU A 1 90 ? 7.980 -12.322 -10.143 1.00 95.75 90 LEU A O 1
ATOM 742 N N . THR A 1 91 ? 8.991 -10.377 -10.619 1.00 95.00 91 THR A N 1
ATOM 743 C CA . THR A 1 91 ? 8.017 -9.895 -11.619 1.00 95.00 91 THR A CA 1
ATOM 744 C C . THR A 1 91 ? 8.275 -10.416 -13.031 1.00 95.00 91 THR A C 1
ATOM 746 O O . THR A 1 91 ? 7.346 -10.455 -13.835 1.00 95.00 91 THR A O 1
ATOM 749 N N . GLN A 1 92 ? 9.519 -10.808 -13.332 1.00 94.50 92 GLN A N 1
ATOM 750 C CA . GLN A 1 92 ? 10.056 -10.997 -14.689 1.00 94.50 92 GLN A CA 1
ATOM 751 C C . GLN A 1 92 ? 10.002 -9.718 -15.559 1.00 94.50 92 GLN A C 1
ATOM 753 O O . GLN A 1 92 ? 10.005 -9.803 -16.786 1.00 94.50 92 GLN A O 1
ATOM 758 N N . ASP A 1 93 ? 9.967 -8.541 -14.923 1.00 93.50 93 ASP A N 1
ATOM 759 C CA . ASP A 1 93 ? 9.936 -7.215 -15.554 1.00 93.50 93 ASP A CA 1
ATOM 760 C C . ASP A 1 93 ? 10.850 -6.240 -14.780 1.00 93.50 93 ASP A C 1
ATOM 762 O O . ASP A 1 93 ? 10.593 -5.931 -13.612 1.00 93.50 93 ASP A O 1
ATOM 766 N N . GLU A 1 94 ? 11.900 -5.755 -15.455 1.00 92.62 94 GLU A N 1
ATOM 767 C CA . GLU A 1 94 ? 12.940 -4.846 -14.932 1.00 92.62 94 GLU A CA 1
ATOM 768 C C . GLU A 1 94 ? 12.409 -3.466 -14.511 1.00 92.62 94 GLU A C 1
ATOM 770 O O . GLU A 1 94 ? 13.099 -2.717 -13.815 1.00 92.62 94 GLU A O 1
ATOM 775 N N . ASN A 1 95 ? 11.189 -3.119 -14.928 1.00 94.81 95 ASN A N 1
ATOM 776 C CA . ASN A 1 95 ? 10.582 -1.808 -14.732 1.00 94.81 95 ASN A CA 1
ATOM 777 C C . ASN A 1 95 ? 9.891 -1.651 -13.363 1.00 94.81 95 ASN A C 1
ATOM 779 O O . ASN A 1 95 ? 9.337 -0.589 -13.114 1.00 94.81 95 ASN A O 1
ATOM 783 N N . PHE A 1 96 ? 9.869 -2.655 -12.478 1.00 96.44 96 PHE A N 1
ATOM 784 C CA . PHE A 1 96 ? 9.198 -2.563 -11.167 1.00 96.44 96 PHE A CA 1
ATOM 785 C C . PHE A 1 96 ? 10.159 -2.273 -10.004 1.00 96.44 96 PHE A C 1
ATOM 787 O O . PHE A 1 96 ? 11.209 -2.899 -9.889 1.00 96.44 96 PHE A O 1
ATOM 794 N N . PHE A 1 97 ? 9.751 -1.377 -9.096 1.00 96.75 97 PHE A N 1
ATOM 795 C CA . PHE A 1 97 ? 10.510 -1.001 -7.892 1.00 96.75 97 PHE A CA 1
ATOM 796 C C . PHE A 1 97 ? 9.598 -0.752 -6.672 1.00 96.75 97 PHE A C 1
ATOM 798 O O . PHE A 1 97 ? 8.383 -0.590 -6.817 1.00 96.75 97 PHE A O 1
ATOM 805 N N . TRP A 1 98 ? 10.180 -0.693 -5.466 1.00 95.19 98 TRP A N 1
ATOM 806 C CA . TRP A 1 98 ? 9.478 -0.552 -4.177 1.00 95.19 98 TRP A CA 1
ATOM 807 C C . TRP A 1 98 ? 8.974 0.881 -3.907 1.00 95.19 98 TRP A C 1
ATOM 809 O O . TRP A 1 98 ? 9.415 1.584 -2.998 1.00 95.19 98 TRP A O 1
ATOM 819 N N . ALA A 1 99 ? 8.020 1.345 -4.710 1.00 96.50 99 ALA A N 1
ATOM 820 C CA . ALA A 1 99 ? 7.506 2.712 -4.641 1.00 96.50 99 ALA A CA 1
ATOM 821 C C . ALA A 1 99 ? 6.900 3.096 -3.279 1.00 96.50 99 ALA A C 1
ATOM 823 O O . ALA A 1 99 ? 7.031 4.244 -2.848 1.00 96.50 99 ALA A O 1
ATOM 824 N N . LEU A 1 100 ? 6.205 2.163 -2.620 1.00 96.19 100 LEU A N 1
ATOM 825 C CA . LEU A 1 100 ? 5.473 2.404 -1.373 1.00 96.19 100 LEU A CA 1
ATOM 826 C C . LEU A 1 100 ? 5.696 1.238 -0.408 1.00 96.19 100 LEU A C 1
ATOM 828 O O . LEU A 1 100 ? 5.659 0.080 -0.821 1.00 96.19 100 LEU A O 1
ATOM 832 N N . ASP A 1 101 ? 5.864 1.549 0.872 1.00 96.06 101 ASP A N 1
ATOM 833 C CA . ASP A 1 101 ? 6.075 0.582 1.954 1.00 96.06 101 ASP A CA 1
ATOM 834 C C . ASP A 1 101 ? 5.112 0.909 3.104 1.00 96.06 101 ASP A C 1
ATOM 836 O O . ASP A 1 101 ? 5.023 2.070 3.503 1.00 96.06 101 ASP A O 1
ATOM 840 N N . ILE A 1 102 ? 4.356 -0.073 3.598 1.00 96.31 102 ILE A N 1
ATOM 841 C CA . ILE A 1 102 ? 3.400 0.055 4.705 1.00 96.31 102 ILE A CA 1
ATOM 842 C C . ILE A 1 102 ? 3.854 -0.842 5.857 1.00 96.31 102 ILE A C 1
ATOM 844 O O . ILE A 1 102 ? 3.733 -2.064 5.786 1.00 96.31 102 ILE A O 1
ATOM 848 N N . GLU A 1 103 ? 4.304 -0.235 6.948 1.00 94.44 103 GLU A N 1
ATOM 849 C CA . GLU A 1 103 ? 4.940 -0.910 8.079 1.00 94.44 103 GLU A CA 1
ATOM 850 C C . GLU A 1 103 ? 4.044 -0.980 9.332 1.00 94.44 103 GLU A C 1
ATOM 852 O O . GLU A 1 103 ? 2.959 -0.395 9.412 1.00 94.44 103 GLU A O 1
ATOM 857 N N . ASN A 1 104 ? 4.559 -1.643 10.375 1.00 89.69 104 ASN A N 1
ATOM 858 C CA . ASN A 1 104 ? 3.974 -1.728 11.723 1.00 89.69 104 ASN A CA 1
ATOM 859 C C . ASN A 1 104 ? 2.630 -2.475 11.801 1.00 89.69 104 ASN A C 1
ATOM 861 O O . ASN A 1 104 ? 1.878 -2.323 12.761 1.00 89.69 104 ASN A O 1
ATOM 865 N N . ILE A 1 105 ? 2.362 -3.341 10.825 1.00 88.81 105 ILE A N 1
ATOM 866 C CA . ILE A 1 105 ? 1.148 -4.155 10.741 1.00 88.81 105 ILE A CA 1
ATOM 867 C C . ILE A 1 105 ? 1.158 -5.258 11.816 1.00 88.81 105 ILE A C 1
ATOM 869 O O . ILE A 1 105 ? 1.995 -6.165 11.778 1.00 88.81 105 ILE A O 1
ATOM 873 N N . LYS A 1 106 ? 0.207 -5.233 12.762 1.00 86.31 106 LYS A N 1
ATOM 874 C CA . LYS A 1 106 ? 0.020 -6.324 13.739 1.00 86.31 106 LYS A CA 1
ATOM 875 C C . LYS A 1 106 ? -0.856 -7.448 13.161 1.00 86.31 106 LYS A C 1
ATOM 877 O O . LYS A 1 106 ? -1.704 -7.235 12.295 1.00 86.31 106 LYS A O 1
ATOM 882 N N . ASN A 1 107 ? -0.692 -8.668 13.684 1.00 80.50 107 ASN A N 1
ATOM 883 C CA . ASN A 1 107 ? -1.388 -9.872 13.190 1.00 80.50 107 ASN A CA 1
ATOM 884 C C . ASN A 1 107 ? -2.927 -9.788 13.242 1.00 80.50 107 ASN A C 1
ATOM 886 O O . ASN A 1 107 ? -3.606 -10.434 12.445 1.00 80.50 107 ASN A O 1
ATOM 890 N N . ASP A 1 108 ? -3.475 -9.046 14.199 1.00 83.88 108 ASP A N 1
ATOM 891 C CA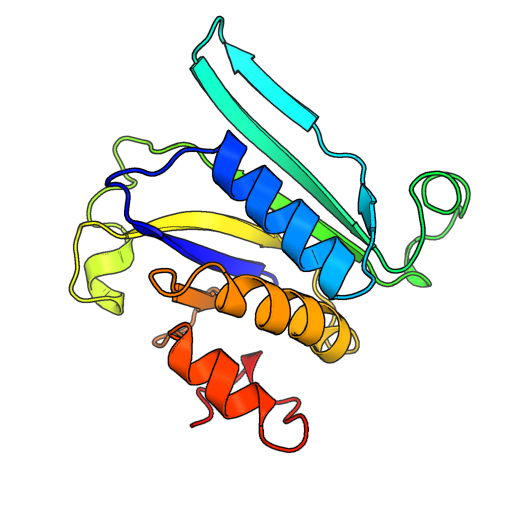 . ASP A 1 108 ? -4.906 -8.808 14.416 1.00 83.88 108 ASP A CA 1
ATOM 892 C C . ASP A 1 108 ? -5.454 -7.609 13.616 1.00 83.88 108 ASP A C 1
ATOM 894 O O . ASP A 1 108 ? -6.663 -7.383 13.561 1.00 83.88 108 ASP A O 1
ATOM 898 N N . GLU A 1 109 ? -4.579 -6.879 12.924 1.00 88.50 109 GLU A N 1
ATOM 899 C CA . GLU A 1 109 ? -4.910 -5.713 12.101 1.00 88.50 109 GLU A CA 1
ATOM 900 C C . GLU A 1 109 ? -4.934 -6.037 10.596 1.00 88.50 109 GLU A C 1
ATOM 902 O O . GLU A 1 109 ? -5.287 -5.182 9.783 1.00 88.50 109 GLU A O 1
ATOM 907 N N . HIS A 1 110 ? -4.634 -7.283 10.206 1.00 90.88 110 HIS A N 1
ATOM 908 C CA . HIS A 1 110 ? -4.595 -7.723 8.804 1.00 90.88 110 HIS A CA 1
ATOM 909 C C . HIS A 1 110 ? -5.894 -7.445 8.026 1.00 90.88 110 HIS A C 1
ATOM 911 O O . HIS A 1 110 ? -5.832 -7.089 6.855 1.00 90.88 110 HIS A O 1
ATOM 917 N N . GLU A 1 111 ? -7.067 -7.565 8.657 1.00 94.12 111 GLU A N 1
ATOM 918 C CA . GLU A 1 111 ? -8.356 -7.259 8.009 1.00 94.12 111 GLU A CA 1
ATOM 919 C C . GLU A 1 111 ? -8.553 -5.745 7.803 1.00 94.12 111 GLU A C 1
ATOM 921 O O . GLU A 1 111 ? -9.193 -5.305 6.847 1.00 94.12 111 GLU A O 1
ATOM 926 N N . PHE A 1 112 ? -7.965 -4.929 8.683 1.00 94.75 112 PHE A N 1
ATOM 927 C CA . PHE A 1 112 ? -8.045 -3.475 8.608 1.00 94.75 112 PHE A CA 1
ATOM 928 C C . PHE A 1 112 ? -7.195 -2.937 7.446 1.00 94.75 112 PHE A C 1
ATOM 930 O O . PHE A 1 112 ? -7.711 -2.169 6.634 1.00 94.75 112 PHE A O 1
ATOM 937 N N . ILE A 1 113 ? -5.952 -3.414 7.282 1.00 95.31 113 ILE A N 1
ATOM 938 C CA . ILE A 1 113 ? -5.133 -3.068 6.104 1.00 95.31 113 ILE A CA 1
ATOM 939 C C . ILE A 1 113 ? -5.664 -3.705 4.810 1.00 95.31 113 ILE A C 1
ATOM 941 O O . ILE A 1 113 ? -5.594 -3.082 3.753 1.00 95.31 113 ILE A O 1
ATOM 945 N N . TYR A 1 114 ? -6.274 -4.895 4.872 1.00 96.06 114 TYR A N 1
ATOM 946 C CA . TYR A 1 114 ? -6.870 -5.543 3.698 1.00 96.06 114 TYR A CA 1
ATOM 947 C C . TYR A 1 114 ? -7.937 -4.669 3.017 1.00 96.06 114 TYR A C 1
ATOM 949 O O . TYR A 1 114 ? -7.963 -4.565 1.792 1.00 96.06 114 TYR A O 1
ATOM 957 N N . ARG A 1 115 ? -8.775 -3.969 3.797 1.00 96.75 115 ARG A N 1
ATOM 958 C CA . ARG A 1 115 ? -9.766 -3.017 3.260 1.00 96.75 115 ARG A CA 1
ATOM 959 C C . ARG A 1 115 ? -9.123 -1.878 2.469 1.00 96.75 115 ARG A C 1
ATOM 961 O O . ARG A 1 115 ? -9.605 -1.551 1.390 1.00 96.75 115 ARG A O 1
ATOM 968 N N . PHE A 1 116 ? -8.040 -1.297 2.987 1.00 97.75 116 PHE A N 1
ATOM 969 C CA . PHE A 1 116 ? -7.264 -0.273 2.279 1.00 97.75 116 PHE A CA 1
ATOM 970 C C . PHE A 1 116 ? -6.700 -0.817 0.961 1.00 97.75 116 PHE A C 1
ATOM 972 O O . PHE A 1 116 ? -6.899 -0.216 -0.093 1.00 97.75 116 PHE A O 1
ATOM 979 N N . VAL A 1 117 ? -6.058 -1.987 1.021 1.00 97.75 117 VAL A N 1
ATOM 980 C CA . VAL A 1 117 ? -5.465 -2.678 -0.132 1.00 97.75 117 VAL A CA 1
ATOM 981 C C . VAL A 1 117 ? -6.509 -2.922 -1.230 1.00 97.75 117 VAL A C 1
ATOM 983 O O . VAL A 1 117 ? -6.275 -2.573 -2.385 1.00 97.75 117 VAL A O 1
ATOM 986 N N . VAL A 1 118 ? -7.696 -3.428 -0.887 1.00 98.00 118 VAL A N 1
ATOM 987 C CA . VAL A 1 118 ? -8.778 -3.653 -1.863 1.00 98.00 118 VAL A CA 1
ATOM 988 C C . VAL A 1 118 ? -9.243 -2.354 -2.533 1.00 98.00 118 VAL A C 1
ATOM 990 O O . VAL A 1 118 ? -9.472 -2.351 -3.740 1.00 98.00 118 VAL A O 1
ATOM 993 N N . GLU A 1 119 ? -9.378 -1.241 -1.805 1.00 98.56 119 GLU A N 1
ATOM 994 C CA . GLU A 1 119 ? -9.762 0.042 -2.420 1.00 98.56 119 GLU A CA 1
ATOM 995 C C . GLU A 1 119 ? -8.641 0.675 -3.258 1.00 98.56 119 GLU A C 1
ATOM 997 O O . GLU A 1 119 ? -8.938 1.368 -4.235 1.00 98.56 119 GLU A O 1
ATOM 1002 N N . TYR A 1 120 ? -7.375 0.407 -2.922 1.00 98.44 120 TYR A N 1
ATOM 1003 C CA . TYR A 1 120 ? -6.209 0.860 -3.681 1.00 98.44 120 TYR A CA 1
ATOM 1004 C C . TYR A 1 120 ? -6.153 0.233 -5.078 1.00 98.44 120 TYR A C 1
ATOM 1006 O O . TYR A 1 120 ? -6.111 0.951 -6.083 1.00 98.44 120 TYR A O 1
ATOM 1014 N N . PHE A 1 121 ? -6.227 -1.099 -5.158 1.00 98.38 121 PHE A N 1
ATOM 1015 C CA . PHE A 1 121 ? -6.088 -1.831 -6.423 1.00 98.38 121 PHE A CA 1
ATOM 1016 C C . PHE A 1 121 ? -7.269 -1.653 -7.390 1.00 98.38 121 PHE A C 1
ATOM 1018 O O . PHE A 1 121 ? -7.117 -1.899 -8.582 1.00 98.38 121 PHE A O 1
ATOM 1025 N N . LYS A 1 122 ? -8.419 -1.129 -6.935 1.00 98.31 122 LYS A N 1
ATOM 1026 C CA . LYS A 1 122 ? -9.516 -0.713 -7.835 1.00 98.31 122 LYS A CA 1
ATOM 1027 C C . LYS A 1 122 ? -9.146 0.453 -8.752 1.00 98.31 122 LYS A C 1
ATOM 1029 O O . LYS A 1 122 ? -9.703 0.554 -9.841 1.00 98.31 122 LYS A O 1
ATOM 1034 N N . ASP A 1 123 ? -8.271 1.349 -8.297 1.00 97.62 123 ASP A N 1
ATOM 1035 C CA . ASP A 1 123 ? -7.828 2.516 -9.073 1.00 97.62 123 ASP A CA 1
ATOM 1036 C C . ASP A 1 123 ? -6.423 2.334 -9.675 1.00 97.62 123 ASP A C 1
ATOM 1038 O O . ASP A 1 123 ? -6.043 3.094 -10.566 1.00 97.62 123 ASP A O 1
ATOM 1042 N N . ASN A 1 124 ? -5.667 1.335 -9.207 1.00 97.62 124 ASN A N 1
ATOM 1043 C CA . ASN A 1 124 ? -4.277 1.077 -9.580 1.00 97.62 124 ASN A CA 1
ATOM 1044 C C . ASN A 1 124 ? -4.107 -0.349 -10.159 1.00 97.62 124 ASN A C 1
ATOM 1046 O O . ASN A 1 124 ? -3.564 -1.226 -9.488 1.00 97.62 124 ASN A O 1
ATOM 1050 N N . PRO A 1 125 ? -4.590 -0.619 -11.389 1.00 97.19 125 PRO A N 1
ATOM 1051 C CA . PRO A 1 125 ? -4.628 -1.973 -11.948 1.00 97.19 125 PRO A CA 1
ATOM 1052 C C . PRO A 1 125 ? -3.265 -2.519 -12.416 1.00 97.19 125 PRO A C 1
ATOM 1054 O O . PRO A 1 125 ? -3.151 -3.715 -12.660 1.00 97.19 125 PRO A O 1
ATOM 1057 N N . GLU A 1 126 ? -2.250 -1.663 -12.579 1.00 96.25 126 GLU A N 1
ATOM 1058 C CA . GLU A 1 126 ? -0.913 -2.049 -13.072 1.00 96.25 126 GLU A CA 1
ATOM 1059 C C . GLU A 1 126 ? 0.114 -2.318 -11.963 1.00 96.25 126 GLU A C 1
ATOM 1061 O O . GLU A 1 126 ? 1.230 -2.744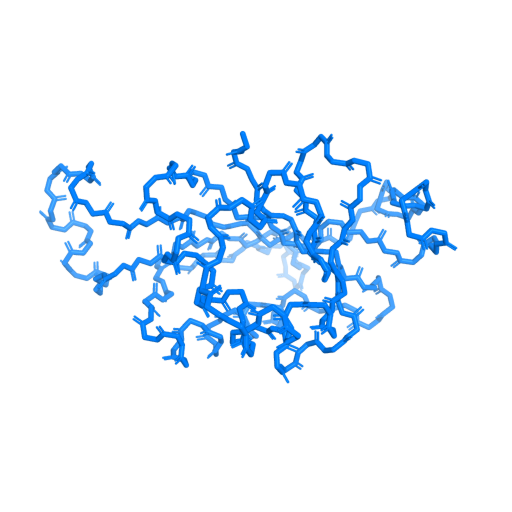 -12.257 1.00 96.25 126 GLU A O 1
ATOM 1066 N N . ASP A 1 127 ? -0.250 -2.052 -10.710 1.00 97.50 127 ASP A N 1
ATOM 1067 C CA . ASP A 1 127 ? 0.634 -2.214 -9.560 1.00 97.50 127 ASP A CA 1
ATOM 1068 C C . ASP A 1 127 ? 0.586 -3.647 -9.024 1.00 97.50 127 ASP A C 1
ATOM 1070 O O . ASP A 1 127 ? -0.415 -4.359 -9.182 1.00 97.50 127 ASP A O 1
ATOM 1074 N N . TYR A 1 128 ? 1.632 -4.041 -8.297 1.00 97.75 128 TYR A N 1
ATOM 1075 C CA . TYR A 1 128 ? 1.683 -5.318 -7.585 1.00 97.75 128 TYR A CA 1
ATOM 1076 C C . TYR A 1 128 ? 1.815 -5.123 -6.075 1.00 97.75 128 TYR A C 1
ATOM 1078 O O . TYR A 1 128 ? 2.535 -4.243 -5.609 1.00 97.75 128 TYR A O 1
ATOM 1086 N N . LEU A 1 129 ? 1.155 -5.983 -5.301 1.00 97.50 129 LEU A N 1
ATOM 1087 C CA . LEU A 1 129 ? 1.351 -6.097 -3.860 1.00 97.50 129 LEU A CA 1
ATOM 1088 C C . LEU A 1 129 ? 2.370 -7.191 -3.563 1.00 97.50 129 LEU A C 1
ATOM 1090 O O . LEU A 1 129 ? 2.135 -8.361 -3.870 1.00 97.50 129 LEU A O 1
ATOM 1094 N N . TRP A 1 130 ? 3.459 -6.830 -2.909 1.00 96.75 130 TRP A N 1
ATOM 1095 C CA . TRP A 1 130 ? 4.451 -7.760 -2.402 1.00 96.75 130 TRP A CA 1
ATOM 1096 C C . TRP A 1 130 ? 4.485 -7.714 -0.872 1.00 96.75 130 TRP A C 1
ATOM 1098 O O . TRP A 1 130 ? 4.126 -6.713 -0.248 1.00 96.75 130 TRP A O 1
ATOM 1108 N N . PHE A 1 131 ? 4.899 -8.815 -0.259 1.00 94.00 131 PHE A N 1
ATOM 1109 C CA . PHE A 1 131 ? 5.177 -8.871 1.170 1.00 94.00 131 PHE A CA 1
ATOM 1110 C C . PHE A 1 131 ? 6.651 -9.190 1.328 1.00 94.00 131 PHE A C 1
ATOM 1112 O O . PHE A 1 131 ? 7.152 -10.082 0.647 1.00 94.00 131 PHE A O 1
ATOM 1119 N N . ASP A 1 132 ? 7.317 -8.489 2.238 1.00 86.12 132 ASP A N 1
ATOM 1120 C CA . ASP A 1 132 ? 8.727 -8.733 2.526 1.00 86.12 132 ASP A CA 1
ATOM 1121 C C . ASP A 1 132 ? 8.978 -10.225 2.852 1.00 86.12 132 ASP A C 1
ATOM 1123 O O . ASP A 1 132 ? 8.149 -10.875 3.505 1.00 86.12 132 ASP A O 1
ATOM 1127 N N . ASP A 1 133 ? 10.088 -10.763 2.339 1.00 85.88 133 ASP A N 1
ATOM 1128 C CA . ASP A 1 133 ? 10.454 -12.193 2.264 1.00 85.88 133 ASP A CA 1
ATOM 1129 C C . ASP A 1 133 ? 9.558 -13.135 1.404 1.00 85.88 133 ASP A C 1
ATOM 1131 O O . ASP A 1 133 ? 9.784 -14.350 1.403 1.00 85.88 133 ASP A O 1
ATOM 1135 N N . ALA A 1 134 ? 8.551 -12.665 0.652 1.00 92.56 134 ALA A N 1
ATOM 1136 C CA . 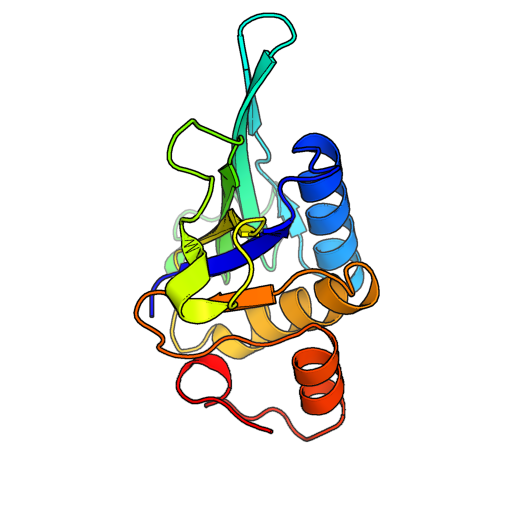ALA A 1 134 ? 7.698 -13.560 -0.151 1.00 92.56 134 ALA A CA 1
ATOM 1137 C C . ALA A 1 134 ? 8.288 -13.915 -1.536 1.00 92.56 134 ALA A C 1
ATOM 1139 O O . ALA A 1 134 ? 8.633 -13.044 -2.327 1.00 92.56 134 ALA A O 1
ATOM 1140 N N . GLU A 1 135 ? 8.266 -15.197 -1.918 1.00 93.94 135 GLU A N 1
ATOM 1141 C CA . GLU A 1 135 ? 8.576 -15.657 -3.293 1.00 93.94 135 GLU A CA 1
ATOM 1142 C C . GLU A 1 135 ? 7.404 -15.442 -4.287 1.00 93.94 135 GLU A C 1
ATOM 1144 O O . GLU A 1 135 ? 7.353 -16.043 -5.359 1.00 93.94 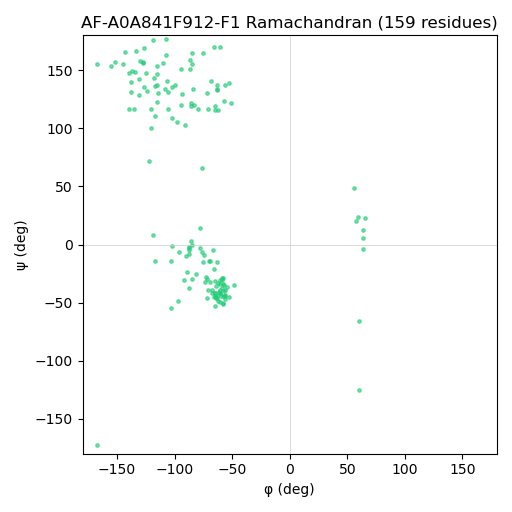135 GLU A O 1
ATOM 1149 N N . TRP A 1 136 ? 6.408 -14.634 -3.917 1.00 94.94 136 TRP A N 1
ATOM 1150 C CA . TRP A 1 136 ? 5.170 -14.420 -4.666 1.00 94.94 136 TRP A CA 1
ATOM 1151 C C . TRP A 1 136 ? 4.598 -13.022 -4.396 1.00 94.94 136 TRP A C 1
ATOM 1153 O O . TRP A 1 136 ? 4.848 -12.427 -3.351 1.00 94.94 136 TRP A O 1
ATOM 1163 N N . TYR A 1 137 ? 3.786 -12.514 -5.323 1.00 96.56 137 TYR A N 1
ATOM 1164 C CA . TYR A 1 137 ? 3.095 -11.222 -5.225 1.00 96.56 137 TYR A CA 1
ATOM 1165 C C . TYR A 1 137 ? 1.617 -11.358 -5.621 1.00 96.56 137 TYR A C 1
ATOM 1167 O O . TYR A 1 137 ? 1.217 -12.373 -6.200 1.00 96.56 137 TYR A O 1
ATOM 1175 N N . TYR A 1 138 ? 0.795 -10.350 -5.323 1.00 97.88 138 TYR A N 1
ATOM 1176 C CA . TYR A 1 138 ? -0.547 -10.185 -5.890 1.00 97.88 138 TYR A CA 1
ATOM 1177 C C . TYR A 1 138 ? -0.560 -9.129 -6.990 1.00 97.88 138 TYR A C 1
ATOM 1179 O O . TYR A 1 138 ? -0.035 -8.034 -6.817 1.00 97.88 138 TYR A O 1
ATOM 1187 N N . THR A 1 139 ? -1.225 -9.444 -8.093 1.00 97.75 139 THR A N 1
ATOM 1188 C CA . THR A 1 139 ? -1.717 -8.451 -9.050 1.00 97.75 139 THR A CA 1
ATOM 1189 C C . THR A 1 139 ? -2.961 -7.752 -8.496 1.00 97.75 139 THR A C 1
ATOM 1191 O O . THR A 1 139 ? -3.613 -8.261 -7.576 1.00 97.75 139 THR A O 1
ATOM 1194 N N . ALA A 1 140 ? -3.345 -6.625 -9.097 1.00 97.69 140 ALA A N 1
ATOM 1195 C CA . ALA A 1 140 ? -4.640 -6.003 -8.833 1.00 97.69 140 ALA A CA 1
ATOM 1196 C C . ALA A 1 140 ? -5.810 -6.993 -9.010 1.00 97.69 140 ALA A C 1
ATOM 1198 O O . ALA A 1 140 ? -6.670 -7.088 -8.134 1.00 97.69 140 ALA A O 1
ATOM 1199 N N . ASP A 1 141 ? -5.806 -7.781 -10.091 1.00 97.94 141 ASP A N 1
ATOM 1200 C CA . ASP A 1 141 ? -6.847 -8.776 -10.375 1.00 97.94 141 ASP A CA 1
ATOM 1201 C C . ASP A 1 141 ? -6.951 -9.847 -9.281 1.00 97.94 141 ASP A C 1
ATOM 1203 O O . ASP A 1 141 ? -8.064 -10.222 -8.910 1.00 97.94 141 ASP A O 1
ATOM 1207 N N . ASP A 1 142 ? -5.829 -10.308 -8.717 1.00 97.69 142 ASP A N 1
ATOM 1208 C CA . ASP A 1 142 ? -5.862 -11.264 -7.606 1.00 97.69 142 ASP A CA 1
ATOM 1209 C C . ASP A 1 142 ? -6.491 -10.645 -6.345 1.00 97.69 142 ASP A C 1
ATOM 1211 O O . ASP A 1 142 ? -7.346 -11.261 -5.710 1.00 97.69 142 ASP A O 1
ATOM 1215 N N . ILE A 1 143 ? -6.105 -9.413 -5.978 1.00 97.69 143 ILE A N 1
ATOM 1216 C CA . ILE A 1 143 ? -6.686 -8.703 -4.823 1.00 97.69 143 ILE A CA 1
ATOM 1217 C C . ILE A 1 143 ? -8.193 -8.505 -5.017 1.00 97.69 143 ILE A C 1
ATOM 1219 O O . ILE A 1 143 ? -8.980 -8.706 -4.085 1.00 97.69 143 ILE A O 1
ATOM 1223 N N . LEU A 1 144 ? -8.611 -8.144 -6.231 1.00 97.25 144 LEU A N 1
ATOM 1224 C CA . LEU A 1 144 ? -10.017 -7.969 -6.568 1.00 97.25 144 LEU A CA 1
ATOM 1225 C C . LEU A 1 144 ? -10.777 -9.300 -6.535 1.00 97.25 144 LEU A C 1
ATOM 1227 O O . LEU A 1 144 ? -11.879 -9.318 -5.989 1.00 97.25 144 LEU A O 1
ATOM 1231 N N . GLN A 1 145 ? -10.201 -10.410 -7.002 1.00 96.56 145 GLN A N 1
ATOM 1232 C CA . GLN A 1 145 ? -10.796 -11.748 -6.869 1.00 96.56 145 GLN A CA 1
ATOM 1233 C C . GLN A 1 145 ? -10.933 -12.169 -5.399 1.00 96.56 145 GLN A C 1
ATOM 1235 O O . GLN A 1 145 ? -12.020 -12.579 -4.983 1.00 96.56 145 GLN A O 1
ATOM 1240 N N . LEU A 1 146 ? -9.891 -11.969 -4.584 1.00 95.31 146 LEU A N 1
ATOM 1241 C CA . LEU A 1 146 ? -9.943 -12.209 -3.138 1.00 95.31 146 LEU A CA 1
ATOM 1242 C C . LEU A 1 146 ? -11.041 -11.384 -2.454 1.00 95.31 146 LEU A C 1
ATOM 1244 O O . LEU A 1 146 ? -11.683 -11.874 -1.529 1.00 95.31 146 LEU A O 1
ATOM 1248 N N . SER A 1 147 ? -11.312 -10.164 -2.929 1.00 95.81 147 SER A N 1
ATOM 1249 C CA . SER A 1 147 ? -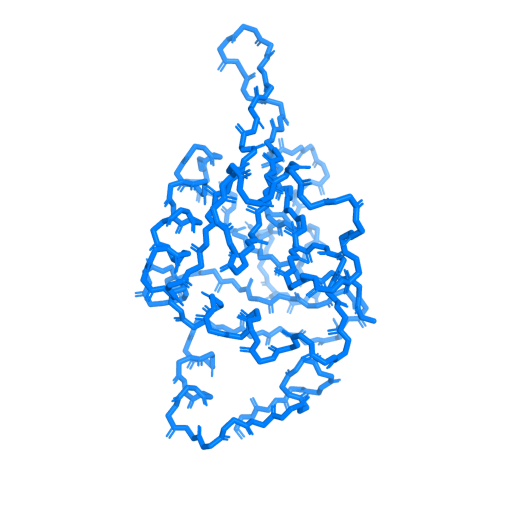12.376 -9.320 -2.365 1.00 95.81 147 SER A CA 1
ATOM 1250 C C . SER A 1 147 ? -13.801 -9.833 -2.631 1.00 95.81 147 SER A C 1
ATOM 1252 O O . SER A 1 147 ? -14.742 -9.362 -1.992 1.00 95.81 147 SER A O 1
ATOM 1254 N N . GLN A 1 148 ? -13.983 -10.783 -3.560 1.00 95.94 148 GLN A N 1
ATOM 1255 C CA . GLN A 1 148 ? -15.290 -11.380 -3.876 1.00 95.94 148 GLN A CA 1
ATOM 1256 C C . GLN A 1 148 ? -15.619 -12.623 -3.033 1.00 95.94 148 GLN A C 1
ATOM 1258 O O . GLN A 1 148 ? -16.754 -13.107 -3.073 1.00 95.94 148 GLN A O 1
ATOM 1263 N N . ILE A 1 149 ? -14.657 -13.148 -2.269 1.00 94.00 149 ILE A N 1
ATOM 1264 C CA . ILE A 1 149 ? -14.838 -14.298 -1.374 1.00 94.00 149 ILE A CA 1
ATOM 1265 C C . ILE A 1 149 ? -14.833 -13.856 0.101 1.00 94.00 149 ILE A C 1
ATOM 1267 O O . ILE A 1 149 ? -14.409 -12.745 0.418 1.00 94.00 149 ILE A O 1
ATOM 1271 N N . PRO A 1 150 ? -15.313 -14.693 1.043 1.00 94.94 150 PRO A N 1
ATOM 1272 C CA . PRO A 1 150 ? -15.186 -14.403 2.469 1.00 94.94 150 PRO A CA 1
ATOM 1273 C C . PRO A 1 150 ? -13.721 -14.182 2.866 1.00 94.94 150 PRO A C 1
ATOM 1275 O O . PRO A 1 150 ? -12.849 -14.947 2.454 1.00 94.94 150 PRO A O 1
ATOM 1278 N N . TYR A 1 151 ? -13.468 -13.162 3.694 1.00 94.88 151 TYR A N 1
ATOM 1279 C CA . TYR A 1 151 ? -12.120 -12.775 4.114 1.00 94.88 151 TYR A CA 1
ATOM 1280 C C . TYR A 1 151 ? -11.312 -13.969 4.647 1.00 94.88 151 TYR A C 1
ATOM 1282 O O . TYR A 1 151 ? -11.695 -14.626 5.619 1.00 94.88 151 TYR A O 1
ATOM 1290 N N . ASN A 1 152 ? -10.169 -14.231 4.012 1.00 93.25 152 ASN A N 1
ATOM 1291 C CA . ASN A 1 152 ? -9.247 -15.287 4.403 1.00 93.25 152 ASN A CA 1
ATOM 1292 C C . ASN A 1 152 ? -8.059 -14.673 5.167 1.00 93.25 152 ASN A C 1
ATOM 1294 O O . ASN A 1 152 ? -7.202 -14.064 4.532 1.00 93.25 152 ASN A O 1
ATOM 1298 N N . PRO A 1 153 ? -7.919 -14.871 6.494 1.00 91.38 153 PRO A N 1
ATOM 1299 C CA . PRO A 1 153 ? -6.850 -14.258 7.295 1.00 91.38 153 PRO A CA 1
ATOM 1300 C C . PRO A 1 153 ? -5.438 -14.754 6.948 1.00 91.38 153 PRO A C 1
ATOM 1302 O O . PRO A 1 153 ? -4.457 -14.259 7.505 1.00 91.38 153 PRO A O 1
ATOM 1305 N N . LYS A 1 154 ? -5.317 -15.736 6.048 1.00 92.00 154 LYS A N 1
ATOM 1306 C CA . LYS A 1 154 ? -4.040 -16.184 5.499 1.00 92.00 154 LYS A CA 1
ATOM 1307 C C . LYS A 1 154 ? -3.568 -15.411 4.266 1.00 92.00 154 LYS A C 1
ATOM 1309 O O . LYS A 1 154 ? -2.433 -15.643 3.869 1.00 92.00 154 LYS A O 1
ATOM 1314 N N . TRP A 1 155 ? -4.385 -14.530 3.679 1.00 92.62 155 TRP A N 1
ATOM 1315 C CA . TRP A 1 155 ? -4.089 -13.836 2.414 1.00 92.62 155 TRP A CA 1
ATOM 1316 C C . TRP A 1 155 ? -2.691 -13.201 2.364 1.00 92.62 155 TRP A C 1
ATOM 1318 O O . TRP A 1 155 ? -2.048 -13.213 1.324 1.00 92.62 155 TRP A O 1
ATOM 1328 N N . CYS A 1 156 ? -2.195 -12.686 3.488 1.00 90.44 156 CYS A N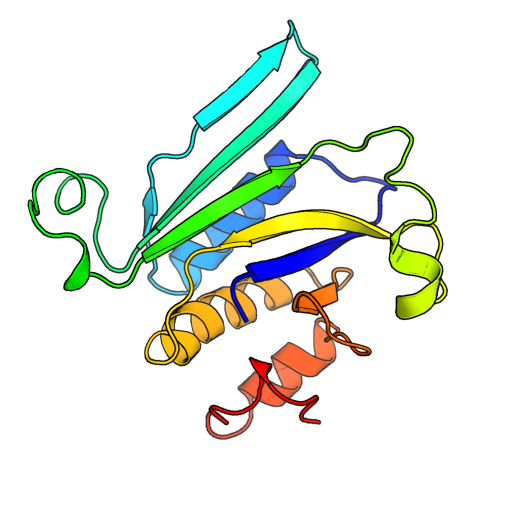 1
ATOM 1329 C CA . CYS A 1 156 ? -0.858 -12.114 3.582 1.00 90.44 156 CYS A CA 1
ATOM 1330 C C . CYS A 1 156 ? 0.259 -13.160 3.773 1.00 90.44 156 CYS A C 1
ATOM 1332 O O . CYS A 1 156 ? 1.390 -12.912 3.396 1.00 90.44 156 CYS A O 1
ATOM 1334 N N . ARG A 1 157 ? -0.022 -14.347 4.327 1.00 88.94 157 ARG A N 1
ATOM 1335 C CA . ARG A 1 157 ? 0.994 -15.364 4.679 1.00 88.94 157 ARG A CA 1
ATOM 1336 C C . ARG A 1 157 ? 1.278 -16.384 3.580 1.00 88.94 157 ARG A C 1
ATOM 1338 O O . ARG A 1 157 ? 2.374 -16.929 3.533 1.00 88.94 157 ARG A O 1
ATOM 1345 N N . GLU A 1 158 ? 0.288 -16.688 2.752 1.00 91.38 158 GLU A N 1
ATOM 1346 C CA . GLU A 1 158 ? 0.404 -17.595 1.609 1.00 91.38 158 GLU A CA 1
ATOM 1347 C C . GLU A 1 158 ? -0.389 -17.008 0.436 1.00 91.38 158 GLU A C 1
ATOM 1349 O O . GLU A 1 158 ? -1.410 -16.353 0.655 1.00 91.38 158 GLU A O 1
ATOM 1354 N N . LYS A 1 159 ? 0.064 -17.241 -0.801 1.00 92.19 159 LYS A N 1
ATOM 1355 C CA . LYS A 1 159 ? -0.676 -16.845 -2.004 1.00 92.19 159 LYS A CA 1
ATOM 1356 C C . LYS A 1 159 ? -2.018 -17.584 -2.033 1.00 92.19 159 LYS A C 1
ATOM 1358 O O . LYS A 1 159 ? -2.048 -18.808 -2.152 1.00 92.19 159 LYS A O 1
ATOM 1363 N N . VAL A 1 160 ? -3.117 -16.841 -1.949 1.00 90.81 160 VAL A N 1
ATOM 1364 C CA . VAL A 1 160 ? -4.487 -17.355 -2.096 1.00 90.81 160 VAL A CA 1
ATOM 1365 C C . VAL A 1 160 ? -5.020 -16.927 -3.466 1.00 90.81 160 VAL A C 1
ATOM 1367 O O . VAL A 1 160 ? -4.892 -15.761 -3.829 1.00 90.81 160 VAL A O 1
ATOM 1370 N N . ILE A 1 161 ? -5.591 -17.866 -4.220 1.00 78.62 161 ILE A N 1
ATOM 1371 C CA . ILE A 1 161 ? -6.240 -17.666 -5.529 1.00 78.62 161 ILE A CA 1
ATOM 1372 C C . ILE A 1 161 ? -7.539 -18.477 -5.515 1.00 78.62 161 ILE A C 1
ATOM 1374 O O . ILE A 1 161 ? -7.460 -19.648 -5.069 1.00 78.62 161 ILE A O 1
#

Mean predicted aligned error: 3.3 Å

Sequence (161 aa):
MNSIIILKKIEHYVPEKAIEDFKKAADKAHIYCILVKLKYDGDMFLTGEGTLSEVDEFTFKSVENKSDLKYFTFNVNRIEEDSLDSFTWLTQDENFFWALDIENIKNDEHEFIYRFVVEYFKDNPEDYLWFDDAEWYYTADDILQLSQIPYNPKWCREKVI

pLDDT: mean 94.23, std 4.94, range [58.06, 98.56]

Secondary structure (DSSP, 8-state):
--EEEEEEESTT--HHHHHHHHHHHHHHTT-EEEEEEEEEETTEEEEEEEEEESS-TTHHHH-S-GGGS-EEEEEEEPP-GGGTTTTHHHHS-TTEEEEEEEE---TTSHHHHHHHHHHHHTT-TT-EEEETT-S-EEEHHHHHHHTTS---TTTTTS---

Nearest PDB structures (foldseek):
  1tlu-assembly1_B  TM=4.655E-01  e=3.084E-01  Thermotoga maritima
  3mwb-assembly1_A  TM=4.902E-01  e=4.087E+00  Paenarthrobacter aurescens TC1
  2rjz-assembly1_A  TM=4.966E-01  e=5.227E+00  Pseudomonas aeruginosa PAO1

Foldseek 3Di:
DFKKFKKDFLVPDDLVVVVVLLCQLLVQLCWDWAPWDWDADVPHTAKIKTKTWNDYVVCVVVPPDCPVTDMKIKMAHDDDPCQFQVCCQQVVDRRIGRGMMIGDDDLVCLVVVLSSVLSSLVVVQRMWIDDPPDSYIDGSVQSPVCVVDPNDSCVRVDPDD

Solvent-accessible surface area (backbone atoms only — not comparable to full-atom values): 9075 Å² total; per-residue (Å²): 119,53,43,43,32,36,31,34,50,60,78,89,62,48,63,70,55,56,52,50,49,49,45,53,11,19,54,74,44,72,30,33,69,30,82,71,46,77,43,64,62,85,93,43,75,56,40,33,40,33,31,44,22,77,50,51,66,73,60,35,82,69,52,83,68,62,86,86,52,65,54,30,43,35,40,37,41,55,90,54,88,74,33,58,51,65,34,24,94,78,70,76,40,48,51,28,26,74,39,29,41,36,30,69,53,50,89,89,42,52,70,64,55,47,43,31,52,50,42,34,32,75,78,39,66,84,34,32,44,36,40,72,95,53,99,58,69,37,47,20,68,50,48,55,54,55,68,76,47,80,87,59,95,50,57,87,80,46,94,72,132

Radius of gyration: 15.54 Å; Cα contacts (8 Å, |Δi|>4): 288; chains: 1; bounding box: 35×40×41 Å